Protein AF-E5RJS1-F1 (afdb_monomer)

Solvent-accessible surface area (backbone atoms only — not comparable to full-atom values): 7349 Å² total; per-residue (Å²): 110,69,71,57,44,52,50,39,66,74,35,52,84,52,37,41,56,50,29,48,50,48,34,55,50,37,56,54,27,59,78,67,70,36,61,73,61,34,50,54,50,50,54,53,47,52,52,46,54,76,63,52,91,56,92,70,46,64,65,28,51,52,30,49,52,54,41,35,50,54,24,57,68,41,92,46,63,71,43,27,43,50,23,37,54,53,48,55,57,56,71,68,51,92,67,100,63,88,81,59,62,83,60,42,60,58,51,55,53,51,26,55,51,28,53,64,50,80,54,87,52,66,66,62,24,49,53,39,22,61,52,26,109

Mean predicted aligned error: 7.5 Å

InterPro domains:
  IPR016024 Armadillo-type fold [SSF48371] (38-127)
  IPR049152 EFR3-like, armadillo repeat [PF21052] (12-108)
  IPR051851 EFR3 Homologs [PTHR12444] (1-133)

Organism: Homo sapiens (NCBI:txid9606)

Secondary structure (DSSP, 8-state):
-HHHHHHHHH-HHHHHHHHHHHHHHHHHHHHTT-HHHHHHHHHHHHHHHHH--SGGGHHHHHHHHHHHHHHHHSS-HHHHHHHHHHHHHHHTS----GGGHHHHHHHHHHHHHHHT---SSHHHHHHHHHTT-

pLDDT: mean 79.42, std 11.92, range [47.19, 90.81]

Sequence (133 aa):
MEKLTFYAVSAPEKLDRIGSYLAERLSRDVVRHRSGYVLIAMEALDQLLMACHSQSIKPFVESFLHMVAKLLESGEPKLQVLGTNSFVKFANIEEDTPSYHRRYDFFVSRFSAMCHSCHSDPEIRTEIRIAGI

Structure (mmCIF, N/CA/C/O backbone):
data_AF-E5RJS1-F1
#
_entry.id   AF-E5RJS1-F1
#
loop_
_atom_site.group_PDB
_atom_site.id
_atom_site.type_symbol
_atom_site.label_atom_id
_atom_site.label_alt_id
_atom_site.label_comp_id
_atom_site.label_asym_id
_atom_site.label_entity_id
_atom_site.label_seq_id
_atom_site.pdbx_PDB_ins_code
_atom_site.Cartn_x
_atom_site.Cartn_y
_atom_site.Cartn_z
_atom_site.occupancy
_atom_site.B_iso_or_equiv
_atom_site.auth_seq_id
_atom_site.auth_comp_id
_atom_site.auth_asym_id
_atom_site.auth_atom_id
_atom_site.pdbx_PDB_model_num
ATOM 1 N N . MET A 1 1 ? -21.126 -1.902 3.129 1.00 49.41 1 MET A N 1
ATOM 2 C CA . MET A 1 1 ? -19.881 -1.463 3.796 1.00 49.41 1 MET A CA 1
ATOM 3 C C . MET A 1 1 ? -20.158 -0.654 5.063 1.00 49.41 1 MET A C 1
ATOM 5 O O . MET A 1 1 ? -19.512 -0.923 6.062 1.00 49.41 1 MET A O 1
ATOM 9 N N . GLU A 1 2 ? -21.170 0.223 5.089 1.00 47.19 2 GLU A N 1
ATOM 10 C CA . GLU A 1 2 ? -21.491 1.104 6.237 1.00 47.19 2 GLU A CA 1
ATOM 11 C C . GLU A 1 2 ? -21.668 0.413 7.606 1.00 47.19 2 GLU A C 1
ATOM 13 O O . GLU A 1 2 ? -21.254 0.946 8.629 1.00 47.19 2 GLU A O 1
ATOM 18 N N . LYS A 1 3 ? -22.229 -0.805 7.660 1.00 58.75 3 LYS A N 1
ATOM 19 C CA . LYS A 1 3 ? -22.349 -1.557 8.928 1.00 58.75 3 LYS A CA 1
ATOM 20 C C . LYS A 1 3 ? -20.996 -2.009 9.494 1.00 58.75 3 LYS A C 1
ATOM 22 O O . LYS A 1 3 ? -20.871 -2.164 10.706 1.00 58.75 3 LYS A 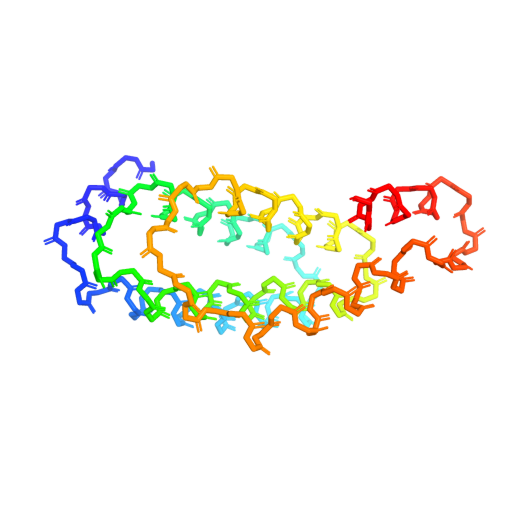O 1
ATOM 27 N N . LEU A 1 4 ? -20.004 -2.245 8.631 1.00 55.53 4 LEU A N 1
ATOM 28 C CA . LEU A 1 4 ? -18.678 -2.722 9.028 1.00 55.53 4 LEU A CA 1
ATOM 29 C C . LEU A 1 4 ? -17.820 -1.564 9.551 1.00 55.53 4 LEU A C 1
ATOM 31 O O . LEU A 1 4 ? -17.185 -1.704 10.591 1.00 55.53 4 LEU A O 1
ATOM 35 N N . THR A 1 5 ? -17.882 -0.405 8.890 1.00 55.62 5 THR A N 1
ATOM 36 C CA . THR A 1 5 ? -17.264 0.837 9.372 1.00 55.62 5 THR A CA 1
ATOM 37 C C . THR A 1 5 ? -17.903 1.309 10.678 1.00 55.62 5 THR A C 1
ATOM 39 O O . THR A 1 5 ? -17.178 1.610 11.620 1.00 55.62 5 THR A O 1
ATOM 42 N N . PHE A 1 6 ? -19.235 1.257 10.815 1.00 57.72 6 PHE A N 1
ATOM 43 C CA . PHE A 1 6 ? -19.914 1.587 12.079 1.00 57.72 6 PHE A CA 1
AT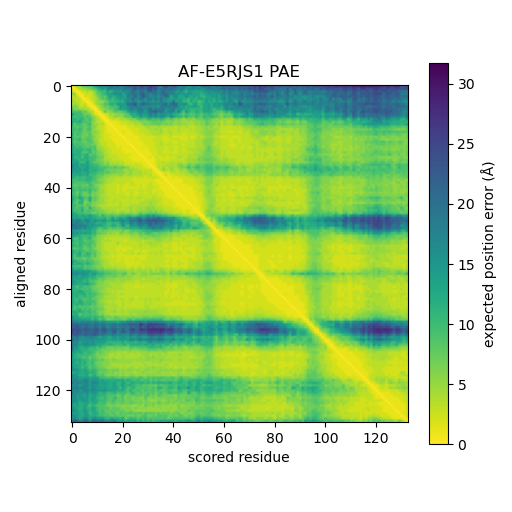OM 44 C C . PHE A 1 6 ? -19.474 0.679 13.239 1.00 57.72 6 PHE A C 1
ATOM 46 O O . PHE A 1 6 ? -19.226 1.150 14.349 1.00 57.72 6 PHE A O 1
ATOM 53 N N . TYR A 1 7 ? -19.322 -0.626 12.988 1.00 56.59 7 TYR A N 1
ATOM 54 C CA . TYR A 1 7 ? -18.858 -1.578 13.999 1.00 56.59 7 TYR A CA 1
ATOM 55 C C . TYR A 1 7 ? -17.381 -1.388 14.367 1.00 56.59 7 TYR A C 1
ATOM 57 O O . TYR A 1 7 ? -17.031 -1.483 15.542 1.00 56.59 7 TYR A O 1
ATOM 65 N N . ALA A 1 8 ? -16.522 -1.100 13.385 1.00 54.47 8 ALA A N 1
ATOM 66 C CA . ALA A 1 8 ? -15.102 -0.844 13.611 1.00 54.47 8 ALA A CA 1
ATOM 67 C C . ALA A 1 8 ? -14.879 0.437 14.432 1.00 54.47 8 ALA A C 1
ATOM 69 O O . ALA A 1 8 ? -14.108 0.422 15.388 1.00 54.47 8 ALA A O 1
ATOM 70 N N . VAL A 1 9 ? -15.631 1.502 14.135 1.00 58.22 9 VAL A N 1
ATOM 71 C CA . VAL A 1 9 ? -15.617 2.756 14.907 1.00 58.22 9 VAL A CA 1
ATOM 72 C C . VAL A 1 9 ? -16.168 2.556 16.327 1.00 58.22 9 VAL A C 1
ATOM 74 O O . VAL A 1 9 ? -15.680 3.172 17.269 1.00 58.22 9 VAL A O 1
ATOM 77 N N . SER A 1 10 ? -17.142 1.656 16.508 1.00 58.81 10 SER A N 1
ATOM 78 C CA . SER A 1 10 ? -17.753 1.368 17.818 1.00 58.81 10 SER A CA 1
ATOM 79 C C . SER A 1 10 ? -16.901 0.470 18.730 1.00 58.81 10 SER A C 1
ATOM 81 O O . SER A 1 10 ? -17.164 0.400 19.929 1.00 58.81 10 SER A O 1
ATOM 83 N N . ALA A 1 11 ? -15.920 -0.260 18.187 1.00 63.34 11 ALA A N 1
ATOM 84 C CA . ALA A 1 11 ? -15.107 -1.225 18.930 1.00 63.34 11 ALA A CA 1
ATOM 85 C C . ALA A 1 11 ? -13.622 -1.170 18.505 1.00 63.34 11 ALA A C 1
ATOM 87 O O . ALA A 1 11 ? -13.139 -2.094 17.840 1.00 63.34 11 ALA A O 1
ATOM 88 N N . PRO A 1 12 ? -12.879 -0.127 18.917 1.00 62.97 12 PRO A N 1
ATOM 89 C CA . PRO A 1 12 ? -11.487 0.098 18.517 1.00 62.97 12 PRO A CA 1
ATOM 90 C C . PRO A 1 12 ? -10.540 -1.074 18.831 1.00 62.97 12 PRO A C 1
ATOM 92 O O . PRO A 1 12 ? -9.622 -1.357 18.069 1.00 62.97 12 PRO A O 1
ATOM 95 N N . GLU A 1 13 ? -10.807 -1.842 19.891 1.00 66.06 13 GLU A N 1
ATOM 96 C CA . GLU A 1 13 ? -10.023 -3.035 20.259 1.00 66.06 13 GLU A CA 1
ATOM 97 C C . GLU A 1 13 ? -10.131 -4.188 19.244 1.00 66.06 13 GLU A C 1
ATOM 99 O O . GLU A 1 13 ? -9.261 -5.054 19.160 1.00 66.06 13 GLU A O 1
ATOM 104 N N . LYS A 1 14 ? -11.209 -4.228 18.453 1.00 72.12 14 LYS A N 1
ATOM 105 C CA . LYS A 1 14 ? -11.396 -5.237 17.398 1.00 72.12 14 LYS A CA 1
ATOM 106 C C . LYS A 1 14 ? -10.721 -4.829 16.098 1.00 72.12 14 LYS A C 1
ATOM 108 O O . LYS A 1 14 ? -10.479 -5.687 15.252 1.00 72.12 14 LYS A O 1
ATOM 113 N N . LEU A 1 15 ? -10.419 -3.545 15.950 1.00 74.88 15 LEU A N 1
ATOM 114 C CA . LEU A 1 15 ? -9.873 -2.962 14.738 1.00 74.88 15 LEU A CA 1
ATOM 115 C C . LEU A 1 15 ? -8.452 -3.474 14.471 1.00 74.88 15 LEU A C 1
ATOM 117 O O . LEU A 1 15 ? -8.140 -3.857 13.347 1.00 74.88 15 LEU A O 1
ATOM 121 N N . ASP A 1 16 ? -7.652 -3.625 15.525 1.00 75.44 16 ASP A N 1
ATOM 122 C CA . ASP A 1 16 ? -6.326 -4.248 15.459 1.00 75.44 16 ASP A CA 1
ATOM 123 C C . ASP A 1 16 ? -6.386 -5.719 14.997 1.00 75.44 16 ASP A C 1
ATOM 125 O O . ASP A 1 16 ? -5.690 -6.130 14.065 1.00 75.44 16 ASP A O 1
ATOM 129 N N . ARG A 1 17 ? -7.312 -6.511 15.562 1.00 81.94 17 ARG A N 1
ATOM 130 C CA . ARG A 1 17 ? -7.532 -7.910 15.143 1.00 81.94 17 ARG A CA 1
ATOM 131 C C . ARG A 1 17 ? -7.995 -8.016 13.691 1.00 81.94 17 ARG A C 1
ATOM 133 O O . ARG A 1 17 ? -7.572 -8.931 12.985 1.00 81.94 17 ARG A O 1
ATOM 140 N N . ILE A 1 18 ? -8.864 -7.105 13.250 1.00 82.38 18 ILE A N 1
ATOM 141 C CA . ILE A 1 18 ? -9.337 -7.044 11.861 1.00 82.38 18 ILE A CA 1
ATOM 142 C C . ILE A 1 18 ? -8.173 -6.695 10.927 1.00 82.38 18 ILE A C 1
ATOM 144 O O . ILE A 1 18 ? -7.982 -7.394 9.933 1.00 82.38 18 ILE A O 1
ATOM 148 N N . GLY A 1 19 ? -7.370 -5.682 11.264 1.00 82.50 19 GLY A N 1
ATOM 149 C CA . GLY A 1 19 ? -6.185 -5.288 10.497 1.00 82.50 19 GLY A CA 1
ATOM 150 C C . GLY A 1 19 ? -5.179 -6.429 10.356 1.00 82.50 19 GLY A C 1
ATOM 151 O O . GLY A 1 19 ? -4.804 -6.781 9.239 1.00 82.50 19 GLY A O 1
ATOM 152 N N . SER A 1 20 ? -4.830 -7.082 11.466 1.00 84.50 20 SER A N 1
ATOM 153 C CA . SER A 1 20 ? -3.911 -8.228 11.479 1.00 84.50 20 SER A CA 1
ATOM 154 C C . SER A 1 20 ? -4.425 -9.401 10.636 1.00 84.50 20 SER A C 1
ATOM 156 O O . SER A 1 20 ? -3.682 -9.987 9.845 1.00 84.50 20 SER A O 1
ATOM 158 N N . TYR A 1 21 ? -5.714 -9.735 10.757 1.00 87.38 21 TYR A N 1
ATOM 159 C CA . TYR A 1 21 ? -6.326 -10.808 9.971 1.00 87.38 21 TYR A CA 1
ATOM 160 C C . TYR A 1 21 ? -6.335 -10.493 8.470 1.00 87.38 21 TYR A C 1
ATOM 162 O O . TYR A 1 21 ? -6.029 -11.364 7.649 1.00 87.38 21 TYR A O 1
ATOM 170 N N . LEU A 1 22 ? -6.673 -9.254 8.099 1.00 86.00 22 LEU A N 1
ATOM 171 C CA . LEU A 1 22 ? -6.652 -8.807 6.708 1.00 86.00 22 LEU A CA 1
ATOM 172 C C . LEU A 1 22 ? -5.229 -8.823 6.142 1.00 86.00 22 LEU A C 1
ATOM 174 O O . LEU A 1 22 ? -5.047 -9.311 5.028 1.00 86.00 22 LEU A O 1
ATOM 178 N N . ALA A 1 23 ? -4.225 -8.411 6.920 1.00 85.81 23 ALA A N 1
ATOM 179 C CA . ALA A 1 23 ? -2.821 -8.466 6.521 1.00 85.81 23 ALA A CA 1
ATOM 180 C C . ALA A 1 23 ? -2.334 -9.890 6.253 1.00 85.81 23 ALA A C 1
ATOM 182 O O . ALA A 1 23 ? -1.736 -10.171 5.210 1.00 85.81 23 ALA A O 1
ATOM 183 N N . GLU A 1 24 ? -2.652 -10.824 7.146 1.00 87.19 24 GLU A N 1
ATOM 184 C CA . GLU A 1 24 ? -2.306 -12.229 6.960 1.00 87.19 24 GLU A CA 1
ATOM 185 C C . GLU A 1 24 ? -3.037 -12.837 5.750 1.00 87.19 24 GLU A C 1
ATOM 187 O O . GLU A 1 24 ? -2.469 -13.611 4.972 1.00 87.19 24 GLU A O 1
ATOM 192 N N . ARG A 1 25 ? -4.313 -12.485 5.559 1.00 88.12 25 ARG A N 1
ATOM 193 C CA . ARG A 1 25 ? -5.116 -12.961 4.430 1.00 88.12 25 ARG A CA 1
ATOM 194 C C . ARG A 1 25 ? -4.608 -12.420 3.095 1.00 88.12 25 ARG A C 1
ATOM 196 O O . ARG A 1 25 ? -4.379 -13.222 2.194 1.00 88.12 25 ARG A O 1
ATOM 203 N N . LEU A 1 26 ? -4.348 -11.120 2.996 1.00 89.75 26 LEU A N 1
ATOM 204 C CA . LEU A 1 26 ? -3.790 -10.498 1.799 1.00 89.75 26 LEU A CA 1
ATOM 205 C C . LEU A 1 26 ? -2.420 -11.084 1.466 1.00 89.75 26 LEU A C 1
ATOM 207 O O . LEU A 1 26 ? -2.182 -11.456 0.324 1.00 89.75 26 LEU A O 1
ATOM 211 N N . SER A 1 27 ? -1.555 -11.272 2.465 1.00 86.44 27 SER A N 1
ATOM 212 C CA . SER A 1 27 ? -0.262 -11.941 2.292 1.00 86.44 27 SER A CA 1
ATOM 213 C C . SER A 1 27 ? -0.406 -13.324 1.636 1.00 86.44 27 SER A C 1
ATOM 215 O O . SER A 1 27 ? 0.332 -13.651 0.706 1.00 86.44 27 SER A O 1
ATOM 217 N N . ARG A 1 28 ? -1.390 -14.128 2.065 1.00 88.00 28 ARG A N 1
ATOM 218 C CA . ARG A 1 28 ? -1.683 -15.435 1.450 1.00 88.00 28 ARG A CA 1
ATOM 219 C C . ARG A 1 28 ? -2.229 -15.309 0.029 1.00 88.00 28 ARG A C 1
ATOM 221 O O . ARG A 1 28 ? -1.865 -16.113 -0.827 1.00 88.00 28 ARG A O 1
ATOM 228 N N . ASP A 1 29 ? -3.106 -14.342 -0.218 1.00 87.81 29 ASP A N 1
ATOM 229 C CA . ASP A 1 29 ? -3.753 -14.161 -1.520 1.00 87.81 29 ASP A CA 1
ATOM 230 C C . ASP A 1 29 ? -2.794 -13.585 -2.578 1.00 87.81 29 ASP A C 1
ATOM 232 O O . ASP A 1 29 ? -2.874 -13.991 -3.738 1.00 87.81 29 ASP A O 1
ATOM 236 N N . VAL A 1 30 ? -1.823 -12.753 -2.176 1.00 86.50 30 VAL A N 1
ATOM 237 C CA . VAL A 1 30 ? -0.712 -12.290 -3.029 1.00 86.50 30 VAL A CA 1
ATOM 238 C C . VAL A 1 30 ? 0.141 -13.473 -3.491 1.00 86.50 30 VAL A C 1
ATOM 240 O O . VAL A 1 30 ? 0.365 -13.636 -4.687 1.00 86.50 30 VAL A O 1
ATOM 243 N N . VAL A 1 31 ? 0.546 -14.361 -2.573 1.00 85.56 31 VAL A N 1
ATOM 244 C CA . VAL A 1 31 ? 1.344 -15.561 -2.911 1.00 85.56 31 VAL A CA 1
ATOM 245 C C . VAL A 1 31 ? 0.574 -16.525 -3.821 1.00 85.56 31 VAL A C 1
ATOM 247 O O . VAL A 1 31 ? 1.163 -17.235 -4.629 1.00 85.56 31 VAL A O 1
ATOM 250 N N . ARG A 1 32 ? -0.757 -16.558 -3.712 1.00 87.25 32 ARG A N 1
ATOM 251 C CA . ARG A 1 32 ? -1.628 -17.402 -4.543 1.00 87.25 32 ARG A CA 1
ATOM 252 C C . ARG A 1 32 ? -2.032 -16.753 -5.870 1.00 87.25 32 ARG A C 1
ATOM 254 O O . ARG A 1 32 ? -2.872 -17.328 -6.560 1.00 87.25 32 ARG A O 1
ATOM 261 N N . HIS A 1 33 ? -1.490 -15.579 -6.208 1.00 83.25 33 HIS A N 1
ATOM 262 C CA . HIS A 1 33 ? -1.843 -14.802 -7.403 1.00 83.25 33 HIS A CA 1
ATOM 263 C C . HIS A 1 33 ? -3.350 -14.517 -7.530 1.00 83.25 33 HIS A C 1
ATOM 265 O O . HIS A 1 33 ? -3.916 -14.475 -8.621 1.00 83.25 33 HIS A O 1
ATOM 271 N N . ARG A 1 34 ? -4.035 -14.327 -6.396 1.00 85.25 34 ARG A N 1
ATOM 272 C CA . ARG A 1 34 ? -5.472 -14.035 -6.350 1.00 85.25 34 ARG A CA 1
ATOM 273 C C . ARG A 1 34 ? -5.724 -12.535 -6.227 1.00 85.25 34 ARG A C 1
ATOM 275 O O . ARG A 1 34 ? -6.285 -12.064 -5.236 1.00 85.25 34 ARG A O 1
ATOM 282 N N . SER A 1 35 ? -5.337 -11.791 -7.256 1.00 80.75 35 SER A N 1
ATOM 283 C CA . SER A 1 35 ? -5.404 -10.323 -7.297 1.00 80.75 35 SER A CA 1
ATOM 284 C C . SER A 1 35 ? -6.801 -9.749 -7.006 1.00 80.75 35 SER A C 1
ATOM 286 O O . SER A 1 35 ? -6.907 -8.712 -6.358 1.00 80.75 35 SER A O 1
ATOM 288 N N . GLY A 1 36 ? -7.882 -10.452 -7.367 1.00 84.62 36 GLY A N 1
ATOM 289 C CA . GLY A 1 36 ? -9.251 -10.030 -7.035 1.00 84.62 36 GLY A CA 1
ATOM 290 C C . GLY A 1 36 ? -9.544 -9.959 -5.528 1.00 84.62 36 GLY A C 1
ATOM 291 O O . GLY A 1 36 ? -10.158 -9.001 -5.068 1.00 84.62 36 GLY A O 1
ATOM 292 N N . TYR A 1 37 ? -9.071 -10.927 -4.733 1.00 84.69 37 TYR A N 1
ATOM 293 C CA . TYR A 1 37 ? -9.255 -10.891 -3.272 1.00 84.69 37 TYR A CA 1
ATOM 294 C C . TYR A 1 37 ? -8.334 -9.871 -2.602 1.00 84.69 37 TYR A C 1
ATOM 296 O O . TYR A 1 37 ? -8.731 -9.251 -1.618 1.00 84.69 37 TYR A O 1
ATOM 304 N N . VAL A 1 38 ? -7.137 -9.668 -3.161 1.00 87.69 38 VAL A N 1
ATOM 305 C CA . VAL A 1 38 ? -6.199 -8.630 -2.717 1.00 87.69 38 VAL A CA 1
ATOM 306 C C . VAL A 1 38 ? -6.824 -7.242 -2.871 1.00 87.69 38 VAL A C 1
ATOM 308 O O . VAL A 1 38 ? -6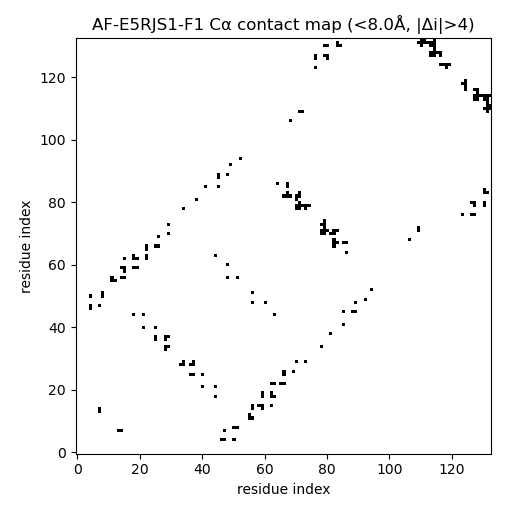.767 -6.446 -1.938 1.00 87.69 38 VAL A O 1
ATOM 311 N N . LEU A 1 39 ? -7.492 -6.980 -3.999 1.00 86.69 39 LEU A N 1
ATOM 312 C CA . LEU A 1 39 ? -8.170 -5.709 -4.254 1.00 86.69 39 LEU A CA 1
ATOM 313 C C . LEU A 1 39 ? -9.299 -5.444 -3.249 1.00 86.69 39 LEU A C 1
ATOM 315 O O . LEU A 1 39 ? -9.346 -4.372 -2.656 1.00 86.69 39 LEU A O 1
ATOM 319 N N . ILE A 1 40 ? -10.141 -6.447 -2.982 1.00 87.31 40 ILE A N 1
ATOM 320 C CA . ILE A 1 40 ? -11.225 -6.336 -1.991 1.00 87.31 40 ILE A CA 1
ATOM 321 C C . ILE A 1 40 ? -10.663 -6.089 -0.583 1.00 87.31 40 ILE A C 1
ATOM 323 O O . ILE A 1 40 ? -11.213 -5.291 0.175 1.00 87.31 40 ILE A O 1
ATOM 327 N N . ALA A 1 41 ? -9.574 -6.772 -0.216 1.00 88.19 41 ALA A N 1
ATOM 328 C CA . ALA A 1 41 ? -8.943 -6.604 1.090 1.00 88.19 41 ALA A CA 1
ATOM 329 C C . ALA A 1 41 ? -8.348 -5.197 1.264 1.00 88.19 41 ALA A C 1
ATOM 331 O O . ALA A 1 41 ? -8.543 -4.596 2.319 1.00 88.19 41 ALA A O 1
ATOM 332 N N . MET A 1 42 ? -7.683 -4.662 0.233 1.00 88.38 42 MET A N 1
ATOM 333 C CA . MET A 1 42 ? -7.177 -3.284 0.233 1.00 88.38 42 MET A CA 1
ATOM 334 C C . MET A 1 42 ? -8.305 -2.260 0.314 1.00 88.38 42 MET A C 1
ATOM 336 O O . MET A 1 42 ? -8.233 -1.342 1.120 1.00 88.38 42 MET A O 1
ATOM 340 N N . GLU A 1 43 ? -9.377 -2.436 -0.458 1.00 86.00 43 GLU A N 1
ATOM 341 C CA . GLU A 1 43 ? -10.508 -1.507 -0.454 1.00 86.00 43 GLU A CA 1
ATOM 342 C C . GLU A 1 43 ? -11.229 -1.480 0.902 1.00 86.00 43 GLU A C 1
ATOM 344 O O . GLU A 1 43 ? -11.594 -0.414 1.400 1.00 86.00 43 GLU A O 1
ATOM 349 N N . ALA A 1 44 ? -11.384 -2.641 1.545 1.00 85.44 44 ALA A N 1
ATOM 350 C CA . ALA A 1 44 ? -11.903 -2.717 2.907 1.00 85.44 44 ALA A CA 1
ATOM 351 C C . ALA A 1 44 ? -10.995 -1.983 3.907 1.00 85.44 44 ALA A C 1
ATOM 353 O O . ALA A 1 44 ? -11.498 -1.307 4.803 1.00 85.44 44 ALA A O 1
ATOM 354 N N . LEU A 1 45 ? -9.674 -2.092 3.749 1.00 82.94 45 LEU A N 1
ATOM 355 C CA . LEU A 1 45 ? -8.707 -1.422 4.614 1.00 82.94 45 LEU A CA 1
ATOM 356 C C . LEU A 1 45 ? -8.676 0.089 4.415 1.00 82.94 45 LEU A C 1
ATOM 358 O O . LEU A 1 45 ? -8.715 0.804 5.410 1.00 82.94 45 LEU A O 1
ATOM 362 N N . ASP A 1 46 ? -8.706 0.567 3.173 1.00 83.12 46 ASP A N 1
ATOM 363 C CA . ASP A 1 46 ? -8.823 1.992 2.858 1.00 83.12 46 ASP A CA 1
ATOM 364 C C . ASP A 1 46 ? -10.081 2.592 3.504 1.00 83.12 46 ASP A C 1
ATOM 366 O O . ASP A 1 46 ? -10.030 3.659 4.110 1.00 83.12 46 ASP A O 1
ATOM 370 N N . GLN A 1 47 ? -11.223 1.901 3.420 1.00 82.75 47 GLN A N 1
ATOM 371 C CA . GLN A 1 47 ? -12.469 2.389 4.018 1.00 82.75 47 GLN A CA 1
ATOM 372 C C . GLN A 1 47 ? -12.431 2.401 5.547 1.00 82.75 47 GLN A C 1
ATOM 374 O O . GLN A 1 47 ? -12.985 3.310 6.162 1.00 82.75 47 GLN A O 1
ATOM 379 N N . LEU A 1 48 ? -11.785 1.412 6.168 1.00 79.75 48 LEU A N 1
ATOM 380 C CA . LEU A 1 48 ? -11.580 1.387 7.617 1.00 79.75 48 LEU A CA 1
ATOM 381 C C . LEU A 1 48 ? -10.639 2.508 8.069 1.00 79.75 48 LEU A C 1
ATOM 383 O O . LEU A 1 48 ? -10.927 3.176 9.056 1.00 79.75 48 LEU A O 1
ATOM 387 N N . LEU A 1 49 ? -9.563 2.739 7.318 1.00 78.25 49 LEU A N 1
ATOM 388 C CA . LEU A 1 49 ? -8.597 3.805 7.557 1.00 78.25 49 LEU A CA 1
ATOM 389 C C . LEU A 1 49 ? -9.271 5.184 7.486 1.00 78.25 49 LEU A C 1
ATOM 391 O O . LEU A 1 49 ? -9.154 5.966 8.417 1.00 78.25 49 LEU A O 1
ATOM 395 N N . MET A 1 50 ? -10.068 5.440 6.443 1.00 77.06 50 MET A N 1
ATOM 396 C CA . MET A 1 50 ? -10.816 6.695 6.289 1.00 77.06 50 MET A CA 1
ATOM 397 C C . MET A 1 50 ? -11.956 6.858 7.306 1.00 77.06 50 MET A C 1
ATOM 399 O O . MET A 1 50 ? -12.403 7.972 7.560 1.00 77.06 50 MET A O 1
ATOM 403 N N . ALA A 1 51 ? -12.486 5.772 7.871 1.00 74.62 51 ALA A N 1
ATOM 404 C CA . ALA A 1 51 ? -13.564 5.845 8.858 1.00 74.62 51 ALA A CA 1
ATOM 405 C C . ALA A 1 51 ? -13.053 6.101 10.285 1.00 74.62 51 ALA A C 1
ATOM 407 O O . ALA A 1 51 ? -13.827 6.513 11.151 1.00 74.62 51 ALA A O 1
ATOM 408 N N . CYS A 1 52 ? -11.770 5.858 10.551 1.00 68.06 52 CYS A N 1
ATOM 409 C CA . CYS A 1 52 ? -11.195 5.923 11.886 1.00 68.06 52 CYS A CA 1
ATOM 410 C C . CYS A 1 52 ? -10.213 7.098 11.985 1.00 68.06 52 CYS A C 1
ATOM 412 O O . CYS A 1 52 ? -9.240 7.160 11.259 1.00 68.06 52 CYS A O 1
ATOM 414 N N . HIS A 1 53 ? -10.464 8.036 12.903 1.00 63.16 53 HIS A N 1
ATOM 415 C CA . HIS A 1 53 ? -9.650 9.254 13.078 1.00 63.16 53 HIS A CA 1
ATOM 416 C C . HIS A 1 53 ? -9.228 9.471 14.548 1.00 63.16 53 HIS A C 1
ATOM 418 O O . HIS A 1 53 ? -9.111 10.599 15.015 1.00 63.16 53 HIS A O 1
ATOM 424 N N . SER A 1 54 ? -9.069 8.400 15.337 1.00 55.53 54 SER A N 1
ATOM 425 C CA . SER A 1 54 ? -8.780 8.501 16.781 1.00 55.53 54 SER A CA 1
ATOM 426 C C . SER A 1 54 ? -7.447 7.854 17.172 1.00 55.53 54 SER A C 1
ATOM 428 O O . SER A 1 54 ? -6.909 7.026 16.439 1.00 55.53 54 SER A O 1
ATOM 430 N N . GLN A 1 55 ? -6.946 8.165 18.377 1.00 54.78 55 GLN A N 1
ATOM 431 C CA . GLN A 1 55 ? -5.705 7.613 18.957 1.00 54.78 55 GLN A CA 1
ATOM 432 C C . GLN A 1 55 ? -5.616 6.071 18.953 1.00 54.78 55 GLN A C 1
ATOM 434 O O . GLN A 1 55 ? -4.521 5.530 19.111 1.00 54.78 55 GLN A O 1
ATOM 439 N N . SER A 1 56 ? -6.730 5.358 18.745 1.00 56.75 56 SER A N 1
ATOM 440 C CA . SER A 1 56 ? -6.771 3.896 18.653 1.00 56.75 56 SER A CA 1
ATOM 441 C C . SER A 1 56 ? -6.267 3.324 17.317 1.00 56.75 56 SER A C 1
ATOM 443 O O . SER A 1 56 ? -6.179 2.103 17.194 1.00 56.75 56 SER A O 1
ATOM 445 N N . ILE A 1 57 ? -5.969 4.153 16.310 1.00 67.81 57 ILE A N 1
ATOM 446 C CA . ILE A 1 57 ? -5.638 3.673 14.960 1.00 67.81 57 ILE A CA 1
ATOM 447 C C . ILE A 1 57 ? -4.181 3.211 14.802 1.00 67.81 57 ILE A C 1
ATOM 449 O O . ILE A 1 57 ? -3.865 2.481 13.868 1.00 67.81 57 ILE A O 1
ATOM 453 N N . LYS A 1 58 ? -3.288 3.555 15.739 1.00 71.06 58 LYS A N 1
ATOM 454 C CA . LYS A 1 58 ? -1.838 3.298 15.614 1.00 71.06 58 LYS A CA 1
ATOM 455 C C . LYS A 1 58 ? -1.460 1.835 15.295 1.00 71.06 58 LYS A C 1
ATOM 457 O O . LYS A 1 58 ? -0.651 1.637 14.390 1.00 71.06 58 LYS A O 1
ATOM 462 N N . PRO A 1 59 ? -2.021 0.804 15.962 1.00 70.25 59 PRO A N 1
ATOM 463 C CA . PRO A 1 59 ? -1.710 -0.599 15.648 1.00 70.25 59 PRO A CA 1
ATOM 464 C C . PRO A 1 59 ? -2.250 -1.036 14.277 1.00 70.25 59 PRO A C 1
ATOM 466 O O . PRO A 1 59 ? -1.639 -1.821 13.551 1.00 70.25 59 PRO A O 1
ATOM 469 N N . PHE A 1 60 ? -3.387 -0.466 13.881 1.00 78.19 60 PHE A N 1
ATOM 470 C CA . PHE A 1 60 ? -3.998 -0.735 12.589 1.00 78.19 60 PHE A CA 1
ATOM 471 C C . PHE A 1 60 ? -3.197 -0.141 11.433 1.00 78.19 60 PHE A C 1
ATOM 473 O O . PHE A 1 60 ? -2.996 -0.823 10.429 1.00 78.19 60 PHE A O 1
ATOM 480 N N . VAL A 1 61 ? -2.677 1.080 11.597 1.00 81.00 61 VAL A N 1
ATOM 481 C CA . VAL A 1 61 ? -1.765 1.700 10.624 1.00 81.00 61 VAL A CA 1
ATOM 482 C C . VAL A 1 61 ? -0.536 0.821 10.406 1.00 81.00 61 VAL A C 1
ATOM 484 O O . VAL A 1 61 ? -0.093 0.664 9.274 1.00 81.00 61 VAL A O 1
ATOM 487 N N . GLU A 1 62 ? -0.007 0.178 11.450 1.00 81.56 62 GLU A N 1
ATOM 488 C CA . GLU A 1 62 ? 1.119 -0.748 11.294 1.00 81.56 62 GLU A CA 1
ATOM 489 C C . GLU A 1 62 ? 0.765 -1.954 10.410 1.00 81.56 62 GLU A C 1
ATOM 491 O O . GLU A 1 62 ? 1.511 -2.277 9.482 1.00 81.56 62 GLU A O 1
ATOM 496 N N . SER A 1 63 ? -0.400 -2.570 10.633 1.00 83.94 63 SER A N 1
ATOM 497 C CA . SER A 1 63 ? -0.900 -3.652 9.772 1.00 83.94 63 SER A CA 1
ATOM 498 C C . SER A 1 63 ? -1.119 -3.181 8.330 1.00 83.94 63 SER A C 1
ATOM 500 O O . SER A 1 63 ? -0.740 -3.879 7.388 1.00 83.94 63 SER A O 1
ATOM 502 N N . PHE A 1 64 ? -1.679 -1.982 8.146 1.00 86.62 64 PHE A N 1
ATOM 503 C CA . PHE A 1 64 ? -1.890 -1.367 6.837 1.00 86.62 64 PHE A CA 1
ATOM 504 C C . PHE A 1 64 ? -0.567 -1.138 6.093 1.00 86.62 64 PHE A C 1
ATOM 506 O O . PHE A 1 64 ? -0.399 -1.626 4.975 1.00 86.62 64 PHE A O 1
ATOM 513 N N . LEU A 1 65 ? 0.402 -0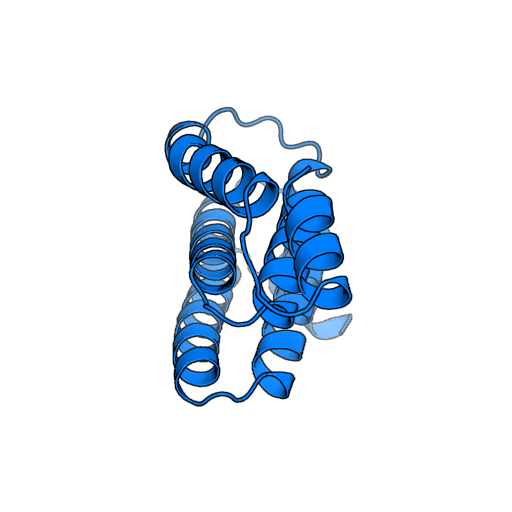.470 6.727 1.00 87.12 65 LEU A N 1
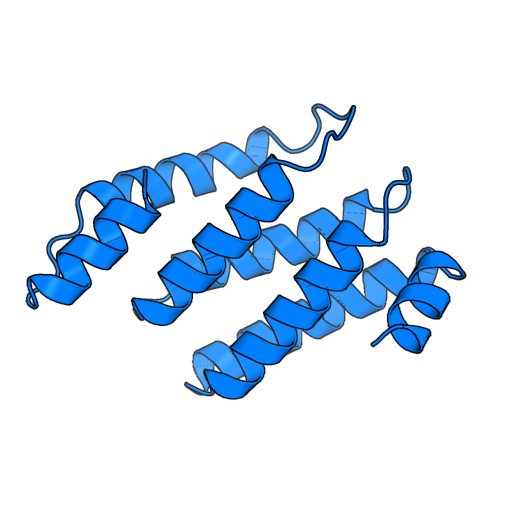ATOM 514 C CA . LEU A 1 65 ? 1.715 -0.209 6.137 1.00 87.12 65 LEU A CA 1
ATOM 515 C C . LEU A 1 65 ? 2.429 -1.519 5.783 1.00 87.12 65 LEU A C 1
ATOM 517 O O . LEU A 1 65 ? 3.016 -1.623 4.708 1.00 87.12 65 LEU A O 1
ATOM 521 N N . HIS A 1 66 ? 2.332 -2.552 6.623 1.00 87.69 66 HIS A N 1
ATOM 522 C CA . HIS A 1 66 ? 2.906 -3.860 6.304 1.00 87.69 66 HIS A CA 1
ATOM 523 C C . HIS A 1 66 ? 2.311 -4.469 5.024 1.00 87.69 66 HIS A C 1
ATOM 525 O O . HIS A 1 66 ? 3.035 -5.040 4.206 1.00 87.69 66 HIS A O 1
ATOM 531 N N . MET A 1 67 ? 1.001 -4.331 4.808 1.00 88.62 67 MET A N 1
ATOM 532 C CA . MET A 1 67 ? 0.386 -4.806 3.571 1.00 88.62 67 MET A CA 1
ATOM 533 C C . MET A 1 67 ? 0.796 -3.991 2.351 1.00 88.62 67 MET A C 1
ATOM 535 O O . MET A 1 67 ? 1.108 -4.579 1.317 1.00 88.62 67 MET A O 1
ATOM 539 N N . VAL A 1 68 ? 0.807 -2.660 2.463 1.00 90.81 68 VAL A N 1
ATOM 540 C CA . VAL A 1 68 ? 1.266 -1.783 1.379 1.00 90.81 68 VAL A CA 1
ATOM 541 C C . VAL A 1 68 ? 2.692 -2.162 0.992 1.00 90.81 68 VAL A C 1
ATOM 543 O O . VAL A 1 68 ? 2.970 -2.352 -0.188 1.00 90.81 68 VAL A O 1
ATOM 546 N N . ALA A 1 69 ? 3.574 -2.373 1.973 1.00 90.06 69 ALA A N 1
ATOM 547 C CA . ALA A 1 69 ? 4.937 -2.826 1.727 1.00 90.06 69 ALA A CA 1
ATOM 548 C C . ALA A 1 69 ? 4.972 -4.128 0.913 1.00 90.06 69 ALA A C 1
ATOM 550 O O . ALA A 1 69 ? 5.637 -4.178 -0.120 1.00 90.06 69 ALA A O 1
ATOM 551 N N . LYS A 1 70 ? 4.171 -5.134 1.288 1.00 90.31 70 LYS A N 1
ATOM 552 C CA . LYS A 1 70 ? 4.065 -6.384 0.517 1.00 90.31 70 LYS A CA 1
ATOM 553 C C . LYS A 1 70 ? 3.595 -6.188 -0.921 1.00 90.31 70 LYS A C 1
ATOM 555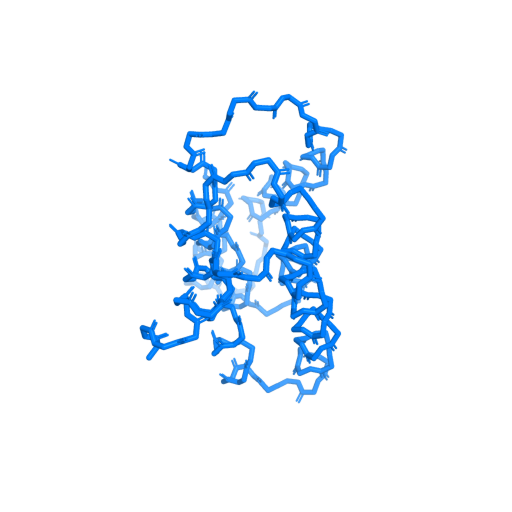 O O . LYS A 1 70 ? 4.059 -6.899 -1.811 1.00 90.31 70 LYS A O 1
ATOM 560 N N . LEU A 1 71 ? 2.667 -5.265 -1.161 1.00 90.06 71 LEU A N 1
ATOM 561 C CA . LEU A 1 71 ? 2.204 -4.961 -2.514 1.00 90.06 71 LEU A CA 1
ATOM 562 C C . LEU A 1 71 ? 3.299 -4.288 -3.347 1.00 90.06 71 LEU A C 1
ATOM 564 O O . LEU A 1 71 ? 3.494 -4.660 -4.502 1.00 90.06 71 LEU A O 1
ATOM 568 N N . LEU A 1 72 ? 4.061 -3.369 -2.753 1.00 89.69 72 LEU A N 1
ATOM 569 C CA . LEU A 1 72 ? 5.187 -2.697 -3.411 1.00 89.69 72 LEU A CA 1
ATOM 570 C C . LEU A 1 72 ? 6.385 -3.630 -3.653 1.00 89.69 72 LEU A C 1
ATOM 572 O O . LEU A 1 72 ? 7.156 -3.423 -4.592 1.00 89.69 72 LEU A O 1
ATOM 576 N N . GLU A 1 73 ? 6.571 -4.649 -2.814 1.00 89.25 73 GLU A N 1
ATOM 577 C CA . GLU A 1 73 ? 7.574 -5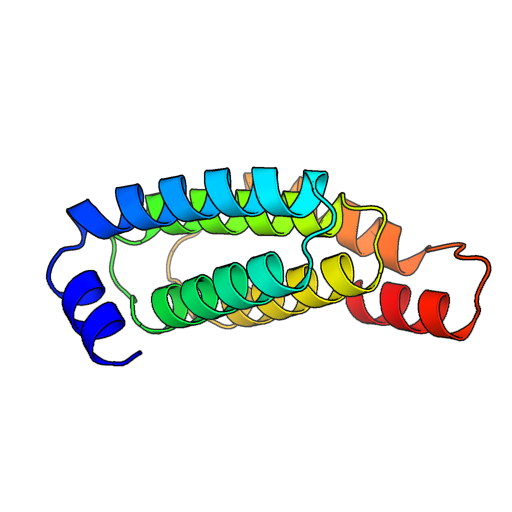.708 -3.010 1.00 89.25 73 GLU A CA 1
ATOM 578 C C . GLU A 1 73 ? 7.145 -6.755 -4.031 1.00 89.25 73 GLU A C 1
ATOM 580 O O . GLU A 1 73 ? 7.991 -7.481 -4.558 1.00 89.25 73 GLU A O 1
ATOM 585 N N . SER A 1 74 ? 5.850 -6.837 -4.338 1.00 83.62 74 SER A N 1
ATOM 586 C CA . SER A 1 74 ? 5.382 -7.736 -5.380 1.00 83.62 74 SER A CA 1
ATOM 587 C C . SER A 1 74 ? 5.989 -7.335 -6.729 1.00 83.62 74 SER A C 1
ATOM 589 O O . SER A 1 74 ? 6.162 -6.156 -7.035 1.00 83.62 74 SER A O 1
ATOM 591 N N . GLY A 1 75 ? 6.314 -8.324 -7.560 1.00 78.56 75 GLY A N 1
ATOM 592 C CA . GLY A 1 75 ? 6.756 -8.085 -8.937 1.00 78.56 75 GLY A CA 1
ATOM 593 C C . GLY A 1 75 ? 5.608 -7.754 -9.895 1.00 78.56 75 GLY A C 1
ATOM 594 O O . GLY A 1 75 ? 5.841 -7.660 -11.096 1.00 78.56 75 GLY A O 1
ATOM 595 N N . GLU A 1 76 ? 4.374 -7.631 -9.394 1.00 85.25 76 GLU A N 1
ATOM 596 C CA . GLU A 1 76 ? 3.185 -7.436 -10.216 1.00 85.25 76 GLU A CA 1
ATOM 597 C C . GLU A 1 76 ? 2.829 -5.939 -10.292 1.00 85.25 76 GLU A C 1
ATOM 599 O O . GLU A 1 76 ? 2.458 -5.347 -9.275 1.00 85.25 76 GLU A O 1
ATOM 604 N N . PRO A 1 77 ? 2.885 -5.313 -11.483 1.00 86.25 77 PRO A N 1
ATOM 605 C CA . PRO A 1 77 ? 2.692 -3.868 -11.641 1.00 86.25 77 PRO A CA 1
ATOM 606 C C . PRO A 1 77 ? 1.365 -3.366 -11.064 1.00 86.25 77 PRO A C 1
ATOM 608 O O . PRO A 1 77 ? 1.318 -2.367 -10.356 1.00 86.25 77 PRO A O 1
ATOM 611 N N . LYS A 1 78 ? 0.285 -4.120 -11.294 1.00 87.44 78 LYS A N 1
ATOM 612 C CA . LYS A 1 78 ? -1.060 -3.783 -10.805 1.00 87.44 78 LYS A CA 1
ATOM 613 C C . LYS A 1 78 ? -1.133 -3.728 -9.281 1.00 87.44 78 LYS A C 1
ATOM 615 O O . LYS A 1 78 ? -1.854 -2.901 -8.730 1.00 87.44 78 LYS A O 1
ATOM 620 N N . LEU A 1 79 ? -0.400 -4.608 -8.600 1.00 88.44 79 LEU A N 1
ATOM 621 C CA . LEU A 1 79 ? -0.346 -4.629 -7.142 1.00 88.44 79 LEU A CA 1
ATOM 622 C C . LEU A 1 79 ? 0.501 -3.471 -6.609 1.00 88.44 79 LEU A C 1
ATOM 624 O O . LEU A 1 79 ? 0.099 -2.844 -5.633 1.00 88.44 79 LEU A O 1
ATOM 628 N N . GLN A 1 80 ? 1.611 -3.140 -7.275 1.00 89.19 80 GLN A N 1
ATOM 629 C CA . GLN A 1 80 ? 2.418 -1.968 -6.926 1.00 89.19 80 GLN A CA 1
ATOM 630 C C . GLN A 1 80 ? 1.594 -0.677 -7.022 1.00 89.19 80 GLN A C 1
ATOM 632 O O . GLN A 1 80 ? 1.547 0.085 -6.062 1.00 89.19 80 GLN A O 1
ATOM 637 N N . VAL A 1 81 ? 0.866 -0.484 -8.127 1.00 88.88 81 VAL A N 1
ATOM 638 C CA . VAL A 1 81 ? -0.025 0.673 -8.329 1.00 88.88 81 VAL A CA 1
ATOM 639 C C . VAL A 1 81 ? -1.127 0.726 -7.266 1.00 88.88 81 VAL A C 1
ATOM 641 O O . VAL A 1 81 ? -1.398 1.788 -6.707 1.00 88.88 81 VAL A O 1
ATOM 644 N N . LEU A 1 82 ? -1.744 -0.415 -6.936 1.00 90.38 82 LEU A N 1
ATOM 645 C CA . LEU A 1 82 ? -2.744 -0.500 -5.866 1.00 90.38 82 LEU A CA 1
ATOM 646 C C . LEU A 1 82 ? -2.159 -0.076 -4.509 1.00 90.38 82 LEU A C 1
ATOM 648 O O . LEU A 1 82 ? -2.773 0.721 -3.802 1.00 90.38 82 LEU A O 1
ATOM 652 N N . GLY A 1 83 ? -0.967 -0.577 -4.172 1.00 90.56 83 GLY A N 1
ATOM 653 C CA . GLY A 1 83 ? -0.249 -0.220 -2.949 1.00 90.56 83 GLY A CA 1
ATOM 654 C C . GLY A 1 83 ? 0.068 1.273 -2.876 1.00 90.56 83 GLY A C 1
ATOM 655 O O . GLY A 1 83 ? -0.243 1.905 -1.866 1.00 90.56 83 GLY A O 1
ATOM 656 N N . THR A 1 84 ? 0.608 1.855 -3.953 1.00 90.44 84 THR A N 1
ATOM 657 C CA . THR A 1 84 ? 0.854 3.303 -4.049 1.00 90.44 84 THR A CA 1
ATOM 658 C C . THR A 1 84 ? -0.428 4.093 -3.817 1.00 90.44 84 THR A C 1
ATOM 660 O O . THR A 1 84 ? -0.450 4.986 -2.975 1.00 90.44 84 THR A O 1
ATOM 663 N N . ASN A 1 85 ? -1.511 3.764 -4.525 1.00 89.81 85 ASN A N 1
ATOM 664 C CA . ASN A 1 85 ? -2.762 4.516 -4.435 1.00 89.81 85 ASN A CA 1
ATOM 665 C C . ASN A 1 85 ? -3.322 4.527 -3.007 1.00 89.81 85 ASN A C 1
ATOM 667 O O . ASN A 1 85 ? -3.749 5.574 -2.520 1.00 89.81 85 ASN A O 1
ATOM 671 N N . SER A 1 86 ? -3.291 3.387 -2.316 1.00 88.44 86 SER A N 1
ATOM 672 C CA . SER A 1 86 ? -3.688 3.311 -0.908 1.00 88.44 86 SER A CA 1
ATOM 673 C C . SER A 1 86 ? -2.747 4.101 0.005 1.00 88.44 86 SER A C 1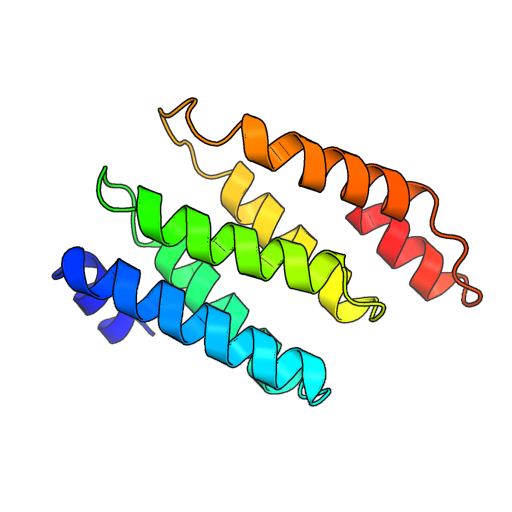
ATOM 675 O O . SER A 1 86 ? -3.216 4.797 0.904 1.00 88.44 86 SER A O 1
ATOM 677 N N . PHE A 1 87 ? -1.432 4.070 -0.237 1.00 88.44 87 PHE A N 1
ATOM 678 C CA . PHE A 1 87 ? -0.470 4.869 0.529 1.00 88.44 87 PHE A CA 1
ATOM 679 C C . PHE A 1 87 ? -0.695 6.377 0.361 1.00 88.44 87 PHE A C 1
ATOM 681 O O . PHE A 1 87 ? -0.656 7.109 1.343 1.00 88.44 87 PHE A O 1
ATOM 688 N N . VAL A 1 88 ? -0.986 6.844 -0.856 1.00 87.31 88 VAL A N 1
ATOM 689 C CA . VAL A 1 88 ? -1.308 8.255 -1.123 1.00 87.31 88 VAL A CA 1
ATOM 690 C C . VAL A 1 88 ? -2.583 8.671 -0.391 1.00 87.31 88 VAL A C 1
ATOM 692 O O . VAL A 1 88 ? -2.626 9.750 0.196 1.00 87.31 88 VAL A O 1
ATOM 695 N N . LYS A 1 89 ? -3.616 7.816 -0.371 1.00 84.50 89 LYS A N 1
ATOM 696 C CA . LYS A 1 89 ? -4.822 8.075 0.435 1.00 84.50 89 LYS A CA 1
ATOM 697 C C . LYS A 1 89 ? -4.472 8.231 1.911 1.00 84.50 89 LYS A C 1
ATOM 699 O O . LYS A 1 89 ? -4.916 9.197 2.512 1.00 84.50 89 LYS A O 1
ATOM 704 N N . PHE A 1 90 ? -3.653 7.331 2.460 1.00 83.75 90 PHE A N 1
ATOM 705 C CA . PHE A 1 90 ? -3.182 7.409 3.845 1.00 83.75 90 PHE A CA 1
ATOM 706 C C . PHE A 1 90 ? -2.377 8.684 4.124 1.00 83.75 90 PHE A C 1
ATOM 708 O O . PHE A 1 90 ? -2.642 9.360 5.110 1.00 83.75 90 PHE A O 1
ATOM 715 N N . ALA A 1 91 ? -1.437 9.050 3.250 1.00 80.88 91 ALA A N 1
ATOM 716 C CA . ALA A 1 91 ? -0.595 10.235 3.417 1.00 80.88 91 ALA A CA 1
ATOM 717 C C . ALA A 1 91 ? -1.385 11.558 3.389 1.00 80.88 91 ALA A C 1
ATOM 719 O O . ALA A 1 91 ? -0.925 12.551 3.945 1.00 80.88 91 ALA A O 1
ATOM 720 N N . ASN A 1 92 ? -2.561 11.569 2.752 1.00 78.56 92 ASN A N 1
ATOM 721 C CA . ASN A 1 92 ? -3.470 12.716 2.729 1.00 78.56 92 ASN A CA 1
ATOM 722 C C . ASN A 1 92 ? -4.388 12.805 3.960 1.00 78.56 92 ASN A C 1
ATOM 724 O O . ASN A 1 92 ? -5.122 13.783 4.089 1.00 78.56 92 ASN A O 1
ATOM 728 N N . ILE A 1 93 ? -4.391 11.806 4.848 1.00 74.88 93 ILE A N 1
ATOM 729 C CA . ILE A 1 93 ? -5.116 11.895 6.117 1.00 74.88 93 ILE A CA 1
ATOM 730 C C . ILE A 1 93 ? -4.279 12.769 7.057 1.00 74.88 93 ILE A C 1
ATOM 732 O O . ILE A 1 93 ? -3.133 12.440 7.362 1.00 74.88 93 ILE A O 1
ATOM 736 N N . GLU A 1 94 ? -4.841 13.892 7.512 1.00 58.53 94 GLU A N 1
ATOM 737 C CA . GLU A 1 94 ? -4.215 14.750 8.522 1.00 58.53 94 GLU A CA 1
ATOM 738 C C . GLU A 1 94 ? -4.112 13.987 9.856 1.00 58.53 94 GLU A C 1
ATOM 740 O O . GLU A 1 94 ? -5.043 13.973 10.660 1.00 58.53 94 GLU A O 1
ATOM 745 N N . GLU A 1 95 ? -2.980 13.320 10.101 1.00 60.22 95 GLU A N 1
ATOM 746 C CA . GLU A 1 95 ? -2.662 12.731 11.404 1.00 60.22 95 GLU A CA 1
ATOM 747 C C . GLU A 1 95 ? -1.623 13.565 12.161 1.00 60.22 95 GLU A C 1
ATOM 749 O O . GLU A 1 95 ? -0.490 13.762 11.726 1.00 60.22 95 GLU A O 1
ATOM 754 N N . ASP A 1 96 ? -1.991 13.964 13.377 1.00 47.97 96 ASP A N 1
ATOM 755 C CA . ASP A 1 96 ? -1.194 14.775 14.304 1.00 47.97 96 ASP A CA 1
ATOM 756 C C . ASP A 1 96 ? -0.085 13.960 15.020 1.00 47.97 96 ASP A C 1
ATOM 758 O O . ASP A 1 96 ? 0.216 14.174 16.195 1.00 47.97 96 ASP A O 1
ATOM 762 N N . THR A 1 97 ? 0.493 12.933 14.370 1.00 51.34 97 THR A N 1
ATOM 763 C CA . THR A 1 97 ? 1.433 12.013 15.044 1.00 51.34 97 THR A CA 1
ATOM 764 C C . THR A 1 97 ? 2.739 11.733 14.270 1.00 51.34 97 THR A C 1
ATOM 766 O O . THR A 1 97 ? 2.730 10.997 13.286 1.00 51.34 97 THR A O 1
ATOM 769 N N . PRO A 1 98 ? 3.916 12.140 14.793 1.00 52.81 98 PRO A N 1
ATOM 770 C CA . PRO A 1 98 ? 5.235 11.911 14.178 1.00 52.81 98 PRO A CA 1
ATOM 771 C C . PRO A 1 98 ? 5.784 10.467 14.291 1.00 52.81 98 PRO A C 1
ATOM 773 O O . PRO A 1 98 ? 6.984 10.232 14.155 1.00 52.81 98 PRO A O 1
ATOM 776 N N . SER A 1 99 ? 4.967 9.457 14.608 1.00 58.03 99 SER A N 1
ATOM 777 C CA . SER A 1 99 ? 5.492 8.158 15.080 1.00 58.03 99 SER A CA 1
ATOM 778 C C . SER A 1 99 ? 5.893 7.168 13.970 1.00 58.03 99 SER A C 1
ATOM 780 O O . SER A 1 99 ? 6.605 6.202 14.244 1.00 58.03 99 SER A O 1
ATOM 782 N N . TYR A 1 100 ? 5.492 7.394 12.713 1.00 66.06 100 TYR A N 1
ATOM 783 C CA . TYR A 1 100 ? 5.701 6.422 11.625 1.00 66.06 100 TYR A CA 1
ATOM 784 C C . TYR A 1 100 ? 6.963 6.657 10.779 1.00 66.06 100 TYR A C 1
ATOM 786 O O . TYR A 1 100 ? 7.317 5.790 9.980 1.00 66.06 100 TYR A O 1
ATOM 794 N N . HIS A 1 101 ? 7.689 7.766 10.986 1.00 65.69 101 HIS A N 1
ATOM 795 C CA . HIS A 1 101 ? 8.810 8.191 10.131 1.00 65.69 101 HIS A CA 1
ATOM 796 C C . HIS A 1 101 ? 9.882 7.114 9.899 1.00 65.69 101 HIS A C 1
ATOM 798 O O . HIS A 1 101 ? 10.371 6.982 8.784 1.00 65.69 101 HIS A O 1
ATOM 804 N N . ARG A 1 102 ? 10.195 6.274 10.897 1.00 66.44 102 ARG A N 1
ATOM 805 C CA . ARG A 1 102 ? 11.188 5.189 10.735 1.00 66.44 102 ARG A CA 1
ATOM 806 C C . ARG A 1 102 ? 10.787 4.114 9.721 1.00 66.44 102 ARG A C 1
ATOM 808 O O . ARG A 1 102 ? 11.655 3.418 9.213 1.00 66.44 102 ARG A O 1
ATOM 815 N N . ARG A 1 103 ? 9.491 3.929 9.453 1.00 69.94 103 ARG A N 1
ATOM 816 C CA . ARG A 1 103 ? 9.028 2.988 8.420 1.00 69.94 103 ARG A CA 1
ATOM 817 C C . ARG A 1 103 ? 8.996 3.630 7.032 1.00 69.94 103 ARG A C 1
ATOM 819 O O . ARG A 1 103 ? 9.017 2.901 6.046 1.00 69.94 103 ARG A O 1
ATOM 826 N N . TYR A 1 104 ? 8.989 4.961 6.937 1.00 80.19 104 TYR A N 1
ATOM 827 C CA . TYR A 1 104 ? 8.994 5.662 5.651 1.00 80.19 104 TYR A CA 1
ATOM 828 C C . TYR A 1 104 ? 10.292 5.485 4.875 1.00 80.19 104 TYR A C 1
ATOM 830 O O . TYR A 1 104 ? 10.224 5.487 3.654 1.00 80.19 104 TYR A O 1
ATOM 838 N N . ASP A 1 105 ? 11.423 5.214 5.528 1.00 84.06 105 ASP A N 1
ATOM 839 C CA . ASP A 1 105 ? 12.685 4.926 4.831 1.00 84.06 105 ASP A CA 1
ATOM 840 C C . ASP A 1 105 ? 12.534 3.787 3.810 1.00 84.06 105 ASP A C 1
ATOM 842 O O . ASP A 1 105 ? 13.003 3.888 2.674 1.00 84.06 105 ASP A O 1
ATOM 846 N N . PHE A 1 106 ? 11.805 2.728 4.180 1.00 87.56 106 PHE A N 1
ATOM 847 C CA . PHE A 1 106 ? 11.486 1.635 3.266 1.00 87.56 106 PHE A CA 1
ATOM 848 C C . PHE A 1 106 ? 10.623 2.113 2.092 1.00 87.56 106 PHE A C 1
ATOM 850 O O . PHE A 1 106 ? 10.948 1.835 0.939 1.00 87.56 106 PHE A O 1
ATOM 857 N N . PHE A 1 107 ? 9.545 2.854 2.364 1.00 88.06 107 PHE A N 1
ATOM 858 C CA . PHE A 1 107 ? 8.629 3.336 1.327 1.00 88.06 107 PHE A CA 1
ATOM 859 C C . PHE A 1 107 ? 9.313 4.306 0.366 1.00 88.06 107 PHE A C 1
ATOM 861 O O . PHE A 1 107 ? 9.226 4.119 -0.840 1.00 88.06 107 PHE A O 1
ATOM 868 N N . VAL A 1 108 ? 10.068 5.277 0.881 1.00 88.25 108 VAL A N 1
ATOM 869 C CA . VAL A 1 108 ? 10.852 6.230 0.084 1.00 88.25 108 VAL A CA 1
ATOM 870 C C . VAL A 1 108 ? 11.849 5.490 -0.807 1.00 88.25 108 VAL A C 1
ATOM 872 O O . VAL A 1 108 ? 11.947 5.778 -2.000 1.00 88.25 108 VAL A O 1
ATOM 875 N N . SER A 1 109 ? 12.551 4.493 -0.261 1.00 89.12 109 SER A N 1
ATOM 876 C CA . SER A 1 109 ? 13.468 3.661 -1.041 1.00 89.12 109 SER A CA 1
ATOM 877 C C . SER A 1 109 ? 12.744 2.884 -2.147 1.00 89.12 109 SER A C 1
ATOM 879 O O . SER A 1 109 ? 13.202 2.870 -3.292 1.00 89.12 109 SER A O 1
ATOM 881 N N . ARG A 1 110 ? 11.593 2.269 -1.842 1.00 89.56 110 ARG A N 1
ATOM 882 C CA . ARG A 1 110 ? 10.806 1.501 -2.817 1.00 89.56 110 ARG A CA 1
ATOM 883 C C . ARG A 1 110 ? 10.188 2.376 -3.902 1.00 89.56 110 ARG A C 1
ATOM 885 O O . ARG A 1 110 ? 10.314 2.022 -5.070 1.00 89.56 110 ARG A O 1
ATOM 892 N N . PHE A 1 111 ? 9.585 3.508 -3.551 1.00 90.00 111 PHE A N 1
ATOM 893 C CA . PHE A 1 111 ? 9.020 4.448 -4.519 1.00 90.00 111 PHE A CA 1
ATOM 894 C C . PHE A 1 111 ? 10.106 5.012 -5.445 1.00 90.00 111 PHE A C 1
ATOM 896 O O . PHE A 1 111 ? 9.950 4.981 -6.663 1.00 90.00 111 PHE A O 1
ATOM 903 N N . SER A 1 112 ? 11.275 5.369 -4.900 1.00 90.31 112 SER A N 1
ATOM 904 C CA . SER A 1 112 ? 12.440 5.757 -5.708 1.00 90.31 112 SER A CA 1
ATOM 905 C C . SER A 1 112 ? 12.876 4.648 -6.680 1.00 90.31 112 SER A C 1
ATOM 907 O O . SER A 1 112 ? 13.100 4.899 -7.866 1.00 90.31 112 SER A O 1
ATOM 909 N N . ALA A 1 113 ? 12.920 3.390 -6.228 1.00 87.94 113 ALA A N 1
ATOM 910 C CA . ALA A 1 113 ? 13.226 2.259 -7.106 1.00 87.94 113 ALA A CA 1
ATOM 911 C C . ALA A 1 113 ? 12.172 2.067 -8.216 1.00 87.94 113 ALA A C 1
ATOM 913 O O . ALA A 1 113 ? 12.529 1.735 -9.349 1.00 87.94 113 ALA A O 1
ATOM 914 N N . MET A 1 114 ? 10.889 2.312 -7.927 1.00 88.88 114 MET A N 1
ATOM 915 C CA . MET A 1 114 ? 9.804 2.259 -8.916 1.00 88.88 114 MET A CA 1
ATOM 916 C C . MET A 1 114 ? 9.960 3.334 -10.001 1.00 88.88 114 MET A C 1
ATOM 918 O O . MET A 1 114 ? 9.815 3.020 -11.186 1.00 88.88 114 MET A O 1
ATOM 922 N N . CYS A 1 115 ? 10.380 4.554 -9.643 1.00 87.44 115 CYS A N 1
ATOM 923 C CA . CYS A 1 115 ? 10.705 5.628 -10.597 1.00 87.44 115 CYS A CA 1
ATOM 924 C C . CYS A 1 115 ? 11.797 5.240 -11.606 1.00 87.44 115 CYS A C 1
ATOM 926 O O . CYS A 1 115 ? 11.823 5.732 -12.737 1.00 87.44 115 CYS A O 1
ATOM 928 N N . HIS A 1 116 ? 12.685 4.322 -11.224 1.00 87.06 116 HIS A N 1
ATOM 929 C CA . HIS A 1 116 ? 13.755 3.805 -12.073 1.00 87.06 116 HIS A CA 1
ATOM 930 C C . HIS A 1 116 ? 13.451 2.425 -12.673 1.00 87.06 116 HIS A C 1
ATOM 932 O O . HIS A 1 116 ? 14.353 1.780 -13.205 1.00 87.06 116 HIS A O 1
ATOM 938 N N . SER A 1 117 ? 12.189 1.976 -12.652 1.00 84.69 117 SER A N 1
ATOM 939 C CA . SER A 1 117 ? 11.793 0.676 -13.203 1.00 84.69 117 SER A CA 1
ATOM 940 C C . SER A 1 117 ? 12.266 0.491 -14.651 1.00 84.69 117 SER A C 1
ATOM 942 O O . SER A 1 117 ? 12.077 1.362 -15.511 1.00 84.69 117 SER A O 1
ATOM 944 N N . CYS A 1 118 ? 12.866 -0.669 -14.922 1.00 83.12 118 CYS A N 1
ATOM 945 C CA . CYS A 1 118 ? 13.354 -1.100 -16.236 1.00 83.12 118 CYS A CA 1
ATOM 946 C C . CYS A 1 118 ? 12.455 -2.183 -16.853 1.00 83.12 118 CYS A C 1
ATOM 948 O O . CYS A 1 118 ? 12.942 -3.037 -17.592 1.00 83.12 118 CYS A O 1
ATOM 950 N N . HIS A 1 119 ? 11.154 -2.176 -16.534 1.00 86.69 119 HIS A N 1
ATOM 951 C CA . HIS A 1 119 ? 10.208 -3.157 -17.066 1.00 86.69 119 HIS A CA 1
ATOM 952 C C . HIS A 1 119 ? 10.241 -3.189 -18.608 1.00 86.69 119 HIS A C 1
ATOM 954 O O . HIS A 1 119 ? 10.345 -2.142 -19.263 1.00 86.69 119 HIS A O 1
ATOM 960 N N . SER A 1 120 ? 10.191 -4.396 -19.180 1.00 86.00 120 SER A N 1
ATOM 961 C CA . SER A 1 120 ? 10.340 -4.643 -20.622 1.00 86.00 120 SER A CA 1
ATOM 962 C C . SER A 1 120 ? 9.247 -3.948 -21.432 1.00 86.00 120 SER A C 1
ATOM 964 O O . SER A 1 120 ? 9.532 -3.249 -22.403 1.00 86.00 120 SER A O 1
ATOM 966 N N . ASP A 1 121 ? 8.005 -4.085 -20.976 1.00 89.38 121 ASP A N 1
ATOM 967 C CA . ASP A 1 121 ? 6.843 -3.415 -21.550 1.00 89.38 121 ASP A CA 1
ATOM 968 C C . ASP A 1 121 ? 6.867 -1.895 -21.258 1.00 89.38 121 ASP A C 1
ATOM 970 O O . ASP A 1 121 ? 6.933 -1.505 -20.085 1.00 89.38 121 ASP A O 1
ATOM 974 N N . PRO A 1 122 ? 6.838 -1.027 -22.293 1.00 87.62 122 PRO A N 1
ATOM 975 C CA . PRO A 1 122 ? 6.855 0.425 -22.143 1.00 87.62 122 PRO A CA 1
ATOM 976 C C . PRO A 1 122 ? 5.635 1.023 -21.443 1.00 87.62 122 PRO A C 1
ATOM 978 O O . PRO A 1 122 ? 5.801 2.018 -20.732 1.00 87.62 122 PRO A O 1
ATOM 981 N N . GLU A 1 123 ? 4.449 0.441 -21.606 1.00 88.50 123 GLU A N 1
ATOM 982 C CA . GLU A 1 123 ? 3.222 0.941 -20.979 1.00 88.50 123 GLU A CA 1
ATOM 983 C C . GLU A 1 123 ? 3.266 0.657 -19.479 1.00 88.50 123 GLU A C 1
ATOM 985 O O . GLU A 1 123 ? 3.207 1.578 -18.663 1.00 88.50 123 GLU A O 1
ATOM 990 N N . ILE A 1 124 ? 3.539 -0.599 -19.122 1.00 87.06 124 ILE A N 1
ATOM 991 C CA . ILE A 1 124 ? 3.696 -1.038 -17.730 1.00 87.06 124 ILE A CA 1
ATOM 992 C C . ILE A 1 124 ? 4.844 -0.294 -17.040 1.00 87.06 124 ILE A C 1
ATOM 994 O O . ILE A 1 124 ? 4.739 0.111 -15.884 1.00 87.06 124 ILE A O 1
ATOM 998 N N . ARG A 1 125 ? 5.963 -0.079 -17.743 1.00 87.62 125 ARG A N 1
ATOM 999 C CA . ARG A 1 125 ? 7.089 0.695 -17.210 1.00 87.62 125 ARG A CA 1
ATOM 1000 C C . ARG A 1 125 ? 6.670 2.117 -16.861 1.00 87.62 125 ARG A C 1
ATOM 1002 O O . ARG A 1 125 ? 7.084 2.627 -15.827 1.00 87.62 125 ARG A O 1
ATOM 1009 N N . THR A 1 126 ? 5.888 2.757 -17.724 1.00 86.69 126 THR A N 1
ATOM 1010 C CA . THR A 1 126 ? 5.391 4.115 -17.483 1.00 86.69 126 THR A CA 1
ATOM 1011 C C . THR A 1 126 ? 4.464 4.140 -16.274 1.00 86.69 126 THR A C 1
ATOM 1013 O O . THR A 1 126 ? 4.630 4.991 -15.407 1.00 86.69 126 THR A O 1
ATOM 1016 N N . GLU A 1 127 ? 3.569 3.160 -16.165 1.00 87.25 127 GLU A N 1
ATOM 1017 C CA . GLU A 1 127 ? 2.635 3.031 -15.046 1.00 87.25 127 GLU A CA 1
ATOM 1018 C C . GLU A 1 127 ? 3.359 2.872 -13.696 1.00 87.25 127 GLU A C 1
ATOM 1020 O O . GLU A 1 127 ? 3.091 3.625 -12.760 1.00 87.25 127 GLU A O 1
ATOM 1025 N N . ILE A 1 128 ? 4.348 1.971 -13.613 1.00 86.44 128 ILE A N 1
ATOM 1026 C CA . ILE A 1 128 ? 5.154 1.766 -12.394 1.00 86.44 128 ILE A CA 1
ATOM 1027 C C . ILE A 1 128 ? 5.915 3.039 -12.016 1.00 86.44 128 ILE A C 1
ATOM 1029 O O . ILE A 1 128 ? 5.989 3.387 -10.840 1.00 86.44 128 ILE A O 1
ATOM 1033 N N . ARG A 1 129 ? 6.495 3.733 -13.003 1.00 89.12 129 ARG A N 1
ATOM 1034 C CA . ARG A 1 129 ? 7.268 4.955 -12.753 1.00 89.12 129 ARG A CA 1
ATOM 1035 C C . ARG A 1 129 ? 6.390 6.088 -12.246 1.00 89.12 129 ARG A C 1
ATOM 1037 O O . ARG A 1 129 ? 6.794 6.763 -11.312 1.00 89.12 129 ARG A O 1
ATOM 1044 N N . ILE A 1 130 ? 5.204 6.274 -12.830 1.00 86.62 130 ILE A N 1
ATOM 1045 C CA . ILE A 1 130 ? 4.237 7.282 -12.374 1.00 86.62 130 ILE A CA 1
ATOM 1046 C C . ILE A 1 130 ? 3.770 6.962 -10.952 1.00 86.62 130 ILE A C 1
ATOM 1048 O O . ILE A 1 130 ? 3.679 7.864 -10.134 1.00 86.62 130 ILE A O 1
ATOM 1052 N N . ALA A 1 131 ? 3.549 5.686 -10.629 1.00 84.94 131 ALA A N 1
ATOM 1053 C CA . ALA A 1 131 ? 3.189 5.258 -9.278 1.00 84.94 131 ALA A CA 1
ATOM 1054 C C . ALA A 1 131 ? 4.334 5.374 -8.246 1.00 84.94 131 ALA A C 1
ATOM 1056 O O . ALA A 1 131 ? 4.121 5.087 -7.071 1.00 84.94 131 ALA A O 1
ATOM 1057 N N . GLY A 1 132 ? 5.557 5.718 -8.653 1.00 79.12 132 GLY A N 1
ATOM 1058 C CA . GLY A 1 132 ? 6.661 6.001 -7.731 1.00 79.12 132 GLY A CA 1
ATOM 1059 C C . GLY A 1 132 ? 6.841 7.488 -7.401 1.00 79.12 132 GLY A C 1
ATOM 1060 O O . GLY A 1 132 ? 7.623 7.798 -6.502 1.00 79.12 132 GLY A O 1
ATOM 1061 N N . ILE A 1 133 ? 6.172 8.385 -8.137 1.00 77.75 133 ILE A N 1
ATOM 1062 C CA . ILE A 1 133 ? 6.278 9.854 -8.028 1.00 77.75 133 ILE A CA 1
ATOM 1063 C C . ILE A 1 133 ? 5.255 10.375 -7.020 1.00 77.75 133 ILE A C 1
ATOM 1065 O O . ILE A 1 133 ? 5.652 11.239 -6.207 1.00 77.75 133 ILE A O 1
#

Radius of gyration: 15.06 Å; Cα contacts (8 Å, |Δi|>4): 115; chains: 1; bounding box: 36×32×42 Å

Foldseek 3Di:
DVVVLVVCQVCLVCLLVLLQVLLVVLLVCLVVVVVVSVLVSLVVLLSNLVSDQDPSCVSSVVSLLSSLLVLLPRPDLVSVLSSLVSVVSNVPPDDPDPPCVVVVVSVLVSLVVQLVDPDPDPVSSVSSNVSSD

Nearest PDB structures (foldseek):
  7mwq-assembly2_C  TM=4.674E-01  e=8.598E-02  synthetic construct
  6w2r-asse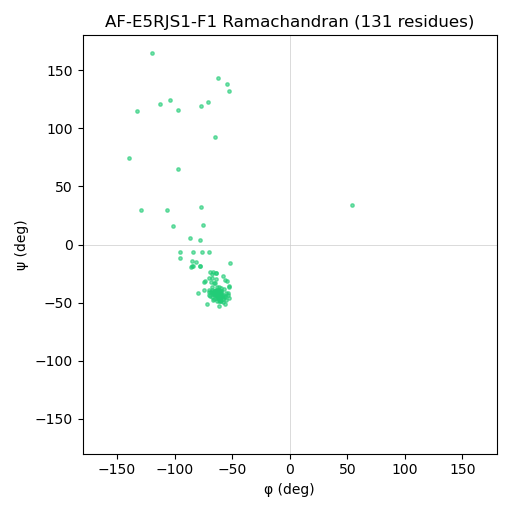mbly3_C  TM=6.415E-01  e=1.179E+00  synthetic construct
  7sqc-assembly1_J0  TM=5.291E-01  e=3.464E+00  Chlamydomonas reinhardtii
  6xt4-assembly1_A  TM=5.038E-01  e=5.788E+00  synthetic construct

GO terms:
  GO:0005829 cytosol (C, IDA)
  GO:0005886 plasma membrane (C, IDA)